Protein AF-A0A816I0S2-F1 (afdb_monomer_lite)

Sequence (106 aa):
MDERPWEALRMMYDLFCQADLVCHINNALSSYICQTGEKILKEEGSSLTEFKAHVDKICFTYFSEDPLLEKTAQKCFEGLGMSVVPTEEMLELGSSGPFPTSHWCF

Radius of gyration: 19.85 Å; chains: 1; bounding box: 64×25×57 Å

pLDDT: mean 81.34, std 17.53, range [45.81, 97.25]

Structure (mmCIF, N/CA/C/O backbone):
data_AF-A0A816I0S2-F1
#
_entry.id   AF-A0A816I0S2-F1
#
loop_
_atom_site.group_PDB
_atom_site.id
_atom_site.type_symbol
_atom_site.label_atom_id
_atom_site.label_alt_id
_atom_site.label_comp_id
_atom_site.label_asym_id
_atom_site.label_entity_id
_atom_site.label_seq_id
_atom_site.pdbx_PDB_ins_code
_atom_site.Cartn_x
_atom_site.Cartn_y
_atom_site.Cartn_z
_atom_site.occupancy
_atom_site.B_iso_or_equiv
_atom_site.auth_seq_id
_atom_site.auth_comp_id
_atom_site.auth_asym_id
_atom_site.auth_atom_id
_atom_site.pdbx_PDB_model_num
ATOM 1 N N . MET A 1 1 ? 12.160 16.858 9.264 1.00 49.91 1 MET A N 1
ATOM 2 C CA . MET A 1 1 ? 12.223 15.396 9.483 1.00 49.91 1 MET A CA 1
ATOM 3 C C . MET A 1 1 ? 13.497 14.898 8.832 1.00 49.91 1 MET A C 1
ATOM 5 O O . MET A 1 1 ? 13.924 15.516 7.871 1.00 49.91 1 MET A O 1
ATOM 9 N N . ASP A 1 2 ? 14.120 13.857 9.372 1.00 53.44 2 ASP A N 1
ATOM 10 C CA . ASP A 1 2 ? 15.314 13.255 8.774 1.00 53.44 2 ASP A CA 1
ATOM 11 C C . ASP A 1 2 ? 14.888 12.493 7.501 1.00 53.44 2 ASP A C 1
ATOM 13 O O . ASP A 1 2 ? 14.124 11.534 7.591 1.00 53.44 2 ASP A O 1
ATOM 17 N N . GLU A 1 3 ? 15.274 12.972 6.315 1.00 62.47 3 GLU A N 1
ATOM 18 C CA . GLU A 1 3 ? 14.810 12.444 5.012 1.00 62.47 3 GLU A CA 1
ATOM 19 C C . GLU A 1 3 ? 15.556 11.171 4.577 1.00 62.47 3 GLU A C 1
ATOM 21 O O . GLU A 1 3 ? 15.099 10.423 3.713 1.00 62.47 3 GLU A O 1
ATOM 26 N N . ARG A 1 4 ? 16.674 10.870 5.244 1.00 69.38 4 ARG A N 1
ATOM 27 C CA . ARG A 1 4 ? 17.589 9.767 4.919 1.00 69.38 4 ARG A CA 1
ATOM 28 C C . ARG A 1 4 ? 16.942 8.371 4.852 1.00 69.38 4 ARG A C 1
ATOM 30 O O . ARG A 1 4 ? 17.300 7.616 3.949 1.00 69.38 4 ARG A O 1
ATOM 37 N N . PRO A 1 5 ? 16.005 7.981 5.743 1.00 72.88 5 PRO A N 1
ATOM 38 C CA . PRO A 1 5 ? 15.357 6.668 5.656 1.00 72.88 5 PRO A CA 1
ATOM 39 C C . PRO A 1 5 ? 14.503 6.511 4.392 1.00 72.88 5 PRO A C 1
ATOM 41 O O . PRO A 1 5 ? 14.334 5.407 3.882 1.00 72.88 5 PRO A O 1
ATOM 44 N N . TRP A 1 6 ? 13.974 7.621 3.883 1.00 78.00 6 TRP A N 1
ATOM 45 C CA . TRP A 1 6 ? 13.018 7.646 2.787 1.00 78.00 6 TRP A CA 1
ATOM 46 C C . TRP A 1 6 ? 13.699 7.612 1.417 1.00 78.00 6 TRP A C 1
ATOM 48 O O . TRP A 1 6 ? 13.255 6.894 0.523 1.00 78.00 6 TRP A O 1
ATOM 58 N N . GLU A 1 7 ? 14.831 8.304 1.272 1.00 83.56 7 GLU A N 1
ATOM 59 C CA . GLU A 1 7 ? 15.695 8.169 0.091 1.00 83.56 7 GLU A CA 1
ATOM 60 C C . GLU A 1 7 ? 16.210 6.733 -0.061 1.00 83.56 7 GLU A C 1
ATOM 62 O O . GLU A 1 7 ? 16.213 6.181 -1.161 1.00 83.56 7 GLU A O 1
ATOM 67 N N . ALA A 1 8 ? 16.580 6.092 1.053 1.00 88.50 8 ALA A N 1
ATOM 68 C CA . ALA A 1 8 ? 16.999 4.695 1.056 1.00 88.50 8 ALA A CA 1
ATOM 69 C C . ALA A 1 8 ? 15.885 3.744 0.592 1.00 88.50 8 ALA A C 1
ATOM 71 O O . ALA A 1 8 ? 16.165 2.783 -0.124 1.00 88.50 8 ALA A O 1
ATOM 72 N N . LEU A 1 9 ? 14.628 4.022 0.956 1.00 88.44 9 LEU A N 1
ATOM 73 C CA . LEU A 1 9 ? 13.481 3.217 0.540 1.00 88.44 9 LEU A CA 1
ATOM 74 C C . LEU A 1 9 ? 13.249 3.297 -0.974 1.00 88.44 9 LEU A C 1
ATOM 76 O O . LEU A 1 9 ? 13.060 2.266 -1.617 1.00 88.44 9 LEU A O 1
ATOM 80 N N . ARG A 1 10 ? 13.343 4.501 -1.550 1.00 90.06 10 ARG A N 1
ATOM 81 C CA . ARG A 1 10 ? 13.245 4.696 -3.002 1.00 90.06 10 ARG A CA 1
ATOM 82 C C . ARG A 1 10 ? 14.385 3.998 -3.747 1.00 90.06 10 ARG A C 1
ATOM 84 O O . ARG A 1 10 ? 14.131 3.254 -4.685 1.00 90.06 10 ARG A O 1
ATOM 91 N N . MET A 1 11 ? 15.629 4.163 -3.289 1.00 91.19 11 MET A N 1
ATOM 92 C CA . MET A 1 11 ? 16.780 3.476 -3.894 1.00 91.19 11 MET A CA 1
ATOM 93 C C . MET A 1 11 ? 16.645 1.950 -3.826 1.00 91.19 11 MET A C 1
ATOM 95 O O . MET A 1 11 ? 17.000 1.254 -4.775 1.00 91.19 11 MET A O 1
ATOM 99 N N . MET A 1 12 ? 16.129 1.416 -2.714 1.00 93.44 12 MET A N 1
ATOM 100 C CA . MET A 1 12 ? 15.858 -0.016 -2.582 1.00 93.44 12 MET A CA 1
ATOM 101 C C . MET A 1 12 ? 14.825 -0.476 -3.612 1.00 93.44 12 MET A C 1
ATOM 103 O O . MET A 1 12 ? 15.043 -1.488 -4.272 1.00 93.44 12 MET A O 1
ATOM 107 N N . TYR A 1 13 ? 13.734 0.272 -3.774 1.00 93.31 13 TYR A N 1
ATOM 108 C CA . TYR A 1 13 ? 12.714 -0.033 -4.769 1.00 93.31 13 TYR A CA 1
ATOM 109 C C . TYR A 1 13 ? 13.277 -0.027 -6.196 1.00 93.31 13 TYR A C 1
ATOM 111 O O . TYR A 1 13 ? 13.113 -1.013 -6.914 1.00 93.31 13 TYR A O 1
ATOM 119 N N . ASP A 1 14 ? 14.042 1.003 -6.567 1.00 93.19 14 ASP A N 1
ATOM 120 C CA . ASP A 1 14 ? 14.665 1.103 -7.891 1.00 93.19 14 ASP A CA 1
ATOM 121 C C . ASP A 1 14 ? 15.608 -0.079 -8.181 1.00 93.19 14 ASP A C 1
ATOM 123 O O . ASP A 1 14 ? 15.619 -0.616 -9.292 1.00 93.19 14 ASP A O 1
ATOM 127 N N . LEU A 1 15 ? 16.392 -0.517 -7.187 1.00 95.12 15 LEU A N 1
ATOM 128 C CA . LEU A 1 15 ? 17.288 -1.672 -7.313 1.00 95.12 15 LEU A CA 1
ATOM 129 C C . LEU A 1 15 ? 16.520 -2.989 -7.460 1.00 95.12 15 LEU A C 1
ATOM 131 O O . LEU A 1 15 ? 16.898 -3.841 -8.262 1.00 95.12 15 LEU A O 1
ATOM 135 N N . PHE A 1 16 ? 15.442 -3.166 -6.697 1.00 95.25 16 PHE A N 1
ATOM 136 C CA . PHE A 1 16 ? 14.624 -4.375 -6.760 1.00 95.25 16 PHE A CA 1
ATOM 137 C C . PHE A 1 16 ? 13.833 -4.443 -8.065 1.00 95.25 16 PHE A C 1
ATOM 139 O O . PHE A 1 16 ? 13.677 -5.530 -8.611 1.00 95.25 16 PHE A O 1
ATOM 146 N N . CYS A 1 17 ? 13.395 -3.303 -8.599 1.00 92.81 17 CYS A N 1
ATOM 147 C CA . CYS A 1 17 ? 12.782 -3.219 -9.920 1.00 92.81 17 CYS A CA 1
ATOM 148 C C . CYS A 1 17 ? 13.768 -3.649 -11.015 1.00 92.81 17 CYS A C 1
ATOM 150 O O . CYS A 1 17 ? 13.464 -4.533 -11.813 1.00 92.81 17 CYS A O 1
ATOM 152 N N . GLN A 1 18 ? 14.998 -3.124 -10.987 1.00 94.50 18 GLN A N 1
ATOM 153 C CA . GLN A 1 18 ? 16.053 -3.513 -11.934 1.00 94.50 18 GLN A CA 1
ATOM 154 C C . GLN A 1 18 ? 16.424 -5.001 -11.861 1.00 94.50 18 GLN A C 1
ATOM 156 O O . GLN A 1 18 ? 16.836 -5.580 -12.864 1.00 94.50 18 GLN A O 1
ATOM 161 N N . ALA A 1 19 ? 16.293 -5.614 -10.685 1.00 94.88 19 ALA A N 1
ATOM 162 C CA . ALA A 1 19 ? 16.615 -7.018 -10.454 1.00 94.88 19 ALA A CA 1
ATOM 163 C C . ALA A 1 19 ? 15.423 -7.981 -10.635 1.00 94.88 19 ALA A C 1
ATOM 165 O O . ALA A 1 19 ? 15.603 -9.177 -10.418 1.00 94.88 19 ALA A O 1
ATOM 166 N N . ASP A 1 20 ? 14.232 -7.490 -11.001 1.00 92.88 20 ASP A N 1
ATOM 167 C CA . ASP A 1 20 ? 12.981 -8.272 -11.051 1.00 92.88 20 ASP A CA 1
ATOM 168 C C . ASP A 1 20 ? 12.620 -8.939 -9.700 1.00 92.88 20 ASP A C 1
ATOM 170 O O . ASP A 1 20 ? 12.159 -10.075 -9.605 1.00 92.88 20 ASP A O 1
ATOM 174 N N . LEU A 1 21 ? 12.862 -8.211 -8.606 1.00 95.00 21 LEU A N 1
ATOM 175 C CA . LEU A 1 21 ? 12.670 -8.652 -7.219 1.00 95.00 21 LEU A CA 1
ATOM 176 C C . LEU A 1 21 ? 11.543 -7.902 -6.495 1.00 95.00 21 LEU A C 1
ATOM 178 O O . LEU A 1 21 ? 11.392 -8.041 -5.279 1.00 95.00 21 LEU A O 1
ATOM 182 N N . VAL A 1 22 ? 10.716 -7.132 -7.212 1.00 93.88 22 VAL A N 1
ATOM 183 C CA . VAL A 1 22 ? 9.614 -6.325 -6.638 1.00 93.88 22 VAL A CA 1
ATOM 184 C C . VAL A 1 22 ? 8.653 -7.172 -5.792 1.00 93.88 22 VAL A C 1
ATOM 186 O O . VAL A 1 22 ? 8.101 -6.696 -4.800 1.00 93.88 22 VAL A O 1
ATOM 189 N N . CYS A 1 23 ? 8.522 -8.467 -6.094 1.00 93.50 23 CYS A N 1
ATOM 190 C CA . CYS A 1 23 ? 7.732 -9.410 -5.303 1.00 93.50 23 CYS A CA 1
ATOM 191 C C . CYS A 1 23 ? 8.149 -9.469 -3.818 1.00 93.50 23 CYS A C 1
ATOM 193 O O . CYS A 1 23 ? 7.296 -9.650 -2.948 1.00 93.50 23 CYS A O 1
ATOM 195 N N . HIS A 1 24 ? 9.429 -9.263 -3.497 1.00 95.00 24 HIS A N 1
ATOM 196 C CA . HIS A 1 24 ? 9.909 -9.233 -2.116 1.00 95.00 24 HIS A CA 1
ATOM 197 C C . HIS A 1 24 ? 9.440 -7.980 -1.376 1.00 95.00 24 HIS A C 1
ATOM 199 O O . HIS A 1 24 ? 9.015 -8.083 -0.224 1.00 95.00 24 HIS A O 1
ATOM 205 N N . ILE A 1 25 ? 9.451 -6.823 -2.046 1.00 94.31 25 ILE A N 1
ATOM 206 C CA . ILE A 1 25 ? 8.891 -5.576 -1.506 1.00 94.31 25 ILE A CA 1
ATOM 207 C C . ILE A 1 25 ? 7.388 -5.740 -1.299 1.00 94.31 25 ILE A C 1
ATOM 209 O O . ILE A 1 25 ? 6.879 -5.419 -0.229 1.00 94.31 25 ILE A O 1
ATOM 213 N N . ASN A 1 26 ? 6.692 -6.327 -2.273 1.00 95.00 26 ASN A N 1
ATOM 214 C CA . ASN A 1 26 ? 5.261 -6.593 -2.190 1.00 95.00 26 ASN A CA 1
ATOM 215 C C . ASN A 1 26 ? 4.893 -7.466 -0.981 1.00 95.00 26 ASN A C 1
ATOM 217 O O . ASN A 1 26 ? 3.977 -7.144 -0.224 1.00 95.00 26 ASN A O 1
ATOM 221 N N . ASN A 1 27 ? 5.640 -8.548 -0.759 1.00 95.88 27 ASN A N 1
ATOM 222 C CA . ASN A 1 27 ? 5.428 -9.436 0.382 1.00 95.88 27 ASN A CA 1
ATOM 223 C C . ASN A 1 27 ? 5.722 -8.733 1.715 1.00 95.88 27 ASN A C 1
ATOM 225 O O . ASN A 1 27 ? 4.965 -8.893 2.674 1.00 95.88 27 ASN A O 1
ATOM 229 N N . ALA A 1 28 ? 6.792 -7.935 1.775 1.00 95.19 28 ALA A N 1
ATOM 230 C CA . ALA A 1 28 ? 7.135 -7.159 2.962 1.00 95.19 28 ALA A CA 1
ATOM 231 C C . ALA A 1 28 ? 6.058 -6.111 3.285 1.00 95.19 28 ALA A C 1
ATOM 233 O O . ALA A 1 28 ? 5.634 -6.009 4.436 1.00 95.19 28 ALA A O 1
ATOM 234 N N . LEU A 1 29 ? 5.566 -5.393 2.271 1.00 95.38 29 LEU A N 1
ATOM 235 C CA . LEU A 1 29 ? 4.490 -4.413 2.397 1.00 95.38 29 LEU A CA 1
ATOM 236 C C . LEU A 1 29 ? 3.199 -5.070 2.897 1.00 95.38 29 LEU A C 1
ATOM 238 O O . LEU A 1 29 ? 2.611 -4.603 3.869 1.00 95.38 29 LEU A O 1
ATOM 242 N N . SER A 1 30 ? 2.797 -6.189 2.290 1.00 96.69 30 SER A N 1
ATOM 243 C CA . SER A 1 30 ? 1.614 -6.943 2.714 1.00 96.69 30 SER A CA 1
ATOM 244 C C . SER A 1 30 ? 1.716 -7.377 4.179 1.00 96.69 30 SER A C 1
ATOM 246 O O . SER A 1 30 ? 0.813 -7.117 4.975 1.00 96.69 30 SER A O 1
ATOM 248 N N . SER A 1 31 ? 2.853 -7.968 4.562 1.00 97.25 31 SER A N 1
ATOM 249 C CA . SER A 1 31 ? 3.102 -8.393 5.940 1.00 97.25 31 SER A CA 1
ATOM 250 C C . SER A 1 31 ? 3.067 -7.217 6.916 1.00 97.25 31 SER A C 1
ATOM 252 O O . SER A 1 31 ? 2.487 -7.335 7.994 1.00 97.25 31 SER A O 1
ATOM 254 N N . TYR A 1 32 ? 3.665 -6.083 6.544 1.00 95.81 32 TYR A N 1
ATOM 255 C CA . TYR A 1 32 ? 3.667 -4.871 7.357 1.00 95.81 32 TYR A CA 1
ATOM 256 C C . TYR A 1 32 ? 2.250 -4.339 7.593 1.00 95.81 32 TYR A C 1
ATOM 258 O O . TYR A 1 32 ? 1.895 -4.057 8.741 1.00 95.81 32 TYR A O 1
ATOM 266 N N . ILE A 1 33 ? 1.431 -4.243 6.538 1.00 96.50 33 ILE A N 1
ATOM 267 C CA . ILE A 1 33 ? 0.059 -3.728 6.631 1.00 96.50 33 ILE A CA 1
ATOM 268 C C . ILE A 1 33 ? -0.800 -4.644 7.494 1.00 96.50 33 ILE A C 1
ATOM 270 O O . ILE A 1 33 ? -1.440 -4.159 8.422 1.00 96.50 33 ILE A O 1
ATOM 274 N N . CYS A 1 34 ? -0.786 -5.955 7.242 1.00 95.81 34 CYS A N 1
ATOM 275 C CA . CYS A 1 34 ? -1.606 -6.894 8.003 1.00 95.81 34 CYS A CA 1
ATOM 276 C C . CYS A 1 34 ? -1.225 -6.895 9.490 1.00 95.81 34 CYS A C 1
ATOM 278 O O . CYS A 1 34 ? -2.089 -6.713 10.342 1.00 95.81 34 CYS A O 1
ATOM 280 N N . GLN A 1 35 ? 0.066 -7.022 9.817 1.00 95.81 35 GLN A N 1
ATOM 281 C CA . GLN A 1 35 ? 0.510 -7.086 11.215 1.00 95.81 35 GLN A CA 1
ATOM 282 C C . GLN A 1 35 ? 0.255 -5.777 11.969 1.00 95.81 35 GLN A C 1
ATOM 284 O O . GLN A 1 35 ? -0.232 -5.790 13.101 1.00 95.81 35 GLN A O 1
ATOM 289 N N . THR A 1 36 ? 0.572 -4.638 11.349 1.00 94.88 36 THR A N 1
ATOM 290 C CA . THR A 1 36 ? 0.367 -3.323 11.972 1.00 94.88 36 THR A CA 1
ATOM 291 C C . THR A 1 36 ? -1.120 -3.003 12.085 1.00 94.88 36 THR A C 1
ATOM 293 O O . THR A 1 36 ? -1.568 -2.540 13.129 1.00 94.88 36 THR A O 1
ATOM 296 N N . GLY A 1 37 ? -1.901 -3.313 11.050 1.00 93.81 37 GLY A N 1
ATOM 297 C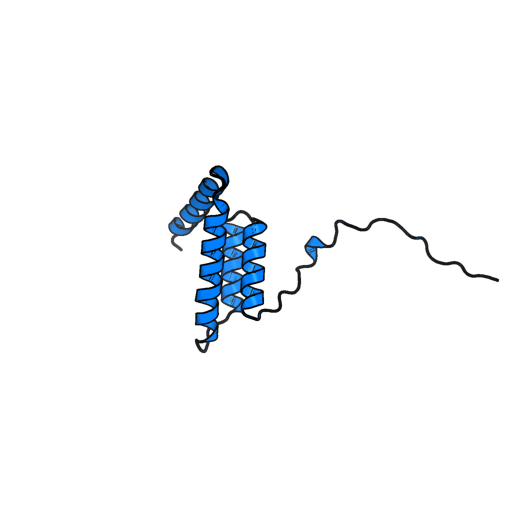 CA . GLY A 1 37 ? -3.347 -3.124 11.035 1.00 93.81 37 GLY A CA 1
ATOM 298 C C . GLY A 1 37 ? -4.063 -3.962 12.092 1.00 93.81 37 GLY A C 1
ATOM 299 O O . GLY A 1 37 ? -4.871 -3.430 12.845 1.00 93.81 37 GLY A O 1
ATOM 300 N N . GLU A 1 38 ? -3.715 -5.244 12.233 1.00 94.06 38 GLU A N 1
ATOM 301 C CA . GLU A 1 38 ? -4.248 -6.100 13.301 1.00 94.06 38 GLU A CA 1
ATOM 302 C C . GLU A 1 38 ? -3.911 -5.579 14.699 1.00 94.06 38 GLU A C 1
ATOM 304 O O . GLU A 1 38 ? -4.707 -5.735 15.627 1.00 94.06 38 GLU A O 1
ATOM 309 N N . LYS A 1 39 ? -2.723 -4.993 14.871 1.00 93.88 39 LYS A N 1
ATOM 310 C CA . LYS A 1 39 ? -2.329 -4.370 16.133 1.00 93.88 39 LYS A CA 1
ATOM 311 C C . LYS A 1 39 ? -3.174 -3.126 16.413 1.00 93.88 39 LYS A C 1
ATOM 313 O O . LYS A 1 39 ? -3.707 -3.009 17.510 1.00 93.88 39 LYS A O 1
ATOM 318 N N . ILE A 1 40 ? -3.358 -2.260 15.417 1.00 93.44 40 ILE A N 1
ATOM 319 C CA . ILE A 1 40 ? -4.198 -1.056 15.513 1.00 93.44 40 ILE A CA 1
ATOM 320 C C . ILE A 1 40 ? -5.638 -1.416 15.882 1.00 93.44 40 ILE A C 1
ATOM 322 O O . ILE A 1 40 ? -6.211 -0.788 16.761 1.00 93.44 40 ILE A O 1
ATOM 326 N N . LEU A 1 41 ? -6.204 -2.465 15.277 1.00 90.50 41 LEU A N 1
ATOM 327 C CA . LEU A 1 41 ? -7.560 -2.932 15.592 1.00 90.50 41 LEU A CA 1
ATOM 328 C C . LEU A 1 41 ? -7.732 -3.385 17.053 1.00 90.50 41 LEU A C 1
ATOM 330 O O . LEU A 1 41 ? -8.857 -3.440 17.544 1.00 90.50 41 LEU A O 1
ATOM 334 N N . LYS A 1 42 ? -6.638 -3.730 17.743 1.00 90.69 42 LYS A N 1
ATOM 335 C CA . LYS A 1 42 ? -6.636 -4.155 19.152 1.00 90.69 42 LYS A CA 1
ATOM 336 C C . LYS A 1 42 ? -6.329 -3.009 20.122 1.00 90.69 42 LYS A C 1
ATOM 338 O O . LYS A 1 42 ? -6.534 -3.183 21.320 1.00 90.69 42 LYS A O 1
ATOM 343 N N . GLU A 1 43 ? -5.817 -1.879 19.639 1.00 91.75 43 GLU A N 1
ATOM 344 C CA . GLU A 1 43 ? -5.410 -0.738 20.463 1.00 91.75 43 GLU A CA 1
ATOM 345 C C . GLU A 1 43 ? -6.486 0.357 20.448 1.00 91.75 43 GLU A C 1
ATOM 347 O O . GLU A 1 43 ? -6.811 0.928 19.407 1.00 91.75 43 GLU A O 1
ATOM 352 N N . GLU A 1 44 ? -7.032 0.687 21.621 1.00 76.44 44 GLU A N 1
ATOM 353 C CA . GLU A 1 44 ? -7.986 1.790 21.757 1.00 76.44 44 GLU A CA 1
ATOM 354 C C . GLU A 1 44 ? -7.327 3.132 21.394 1.00 76.44 44 GLU A C 1
ATOM 356 O O . GLU A 1 44 ? -6.234 3.455 21.860 1.00 76.44 44 GLU A O 1
ATOM 361 N N . GLY A 1 45 ? -8.001 3.930 20.562 1.00 74.94 45 GLY A N 1
ATOM 362 C CA . GLY A 1 45 ? -7.538 5.262 20.154 1.00 74.94 45 GLY A CA 1
ATOM 363 C C . GLY A 1 45 ? -6.623 5.303 18.926 1.00 74.94 45 GLY A C 1
ATOM 364 O O . GLY A 1 45 ? -6.261 6.397 18.501 1.00 74.94 45 GLY A O 1
ATOM 365 N N . SER A 1 46 ? -6.285 4.157 18.326 1.00 80.75 46 SER A N 1
ATOM 366 C CA . SER A 1 46 ? -5.545 4.106 17.059 1.00 80.75 46 SER A CA 1
ATOM 367 C C . SER A 1 46 ? -6.491 4.047 15.854 1.00 80.75 46 SER A C 1
ATOM 369 O O . SER A 1 46 ? -7.528 3.386 15.892 1.00 80.75 46 SER A O 1
ATOM 371 N N . SER A 1 47 ? -6.141 4.737 14.763 1.00 89.06 47 SER A N 1
ATOM 372 C CA . SER A 1 47 ? -6.997 4.863 13.577 1.00 89.06 47 SER A CA 1
ATOM 373 C C . SER A 1 47 ? -6.444 4.088 12.384 1.00 89.06 47 SER A C 1
ATOM 375 O O . SER A 1 47 ? -5.380 4.403 11.846 1.00 89.06 47 SER A O 1
ATOM 377 N N . LEU A 1 48 ? -7.211 3.102 11.913 1.00 91.56 48 LEU A N 1
ATOM 378 C CA . LEU A 1 48 ? -6.876 2.355 10.699 1.00 91.56 48 LEU A CA 1
ATOM 379 C C . LEU A 1 48 ? -6.860 3.263 9.455 1.00 91.56 48 LEU A C 1
ATOM 381 O O . LEU A 1 48 ? -6.062 3.053 8.546 1.00 91.56 48 LEU A O 1
ATOM 385 N N . THR A 1 49 ? -7.678 4.320 9.448 1.00 91.44 49 THR A N 1
ATOM 386 C CA . THR A 1 49 ? -7.720 5.321 8.373 1.00 91.44 49 THR A CA 1
ATOM 387 C C . THR A 1 49 ? -6.439 6.151 8.308 1.00 91.44 49 THR A C 1
ATOM 389 O O . THR A 1 49 ? -5.921 6.389 7.219 1.00 91.44 49 THR A O 1
ATOM 392 N N . GLU A 1 50 ? -5.896 6.570 9.455 1.00 91.69 50 GLU A N 1
ATOM 393 C CA . GLU A 1 50 ? -4.619 7.301 9.502 1.00 91.69 50 GLU A CA 1
ATOM 394 C C . GLU A 1 50 ? -3.464 6.413 9.042 1.00 91.69 50 GLU A C 1
ATOM 396 O O . GLU A 1 50 ? -2.599 6.848 8.279 1.00 91.69 50 GLU A O 1
ATOM 401 N N . PHE A 1 51 ? -3.487 5.141 9.447 1.00 94.44 51 PHE A N 1
ATOM 402 C CA . PHE A 1 51 ? -2.515 4.165 8.981 1.00 94.44 51 PHE A CA 1
ATOM 403 C C . PHE A 1 51 ? -2.606 3.935 7.468 1.00 94.44 51 PHE A C 1
ATOM 405 O O . PHE A 1 51 ? -1.573 3.938 6.797 1.00 94.44 51 PHE A O 1
ATOM 412 N N . LYS A 1 52 ? -3.818 3.826 6.908 1.00 93.88 52 LYS A N 1
ATOM 413 C CA . LYS A 1 52 ? -4.013 3.748 5.456 1.00 93.88 52 LYS A CA 1
ATOM 414 C C . LYS A 1 52 ? -3.430 4.963 4.744 1.00 93.88 52 LYS A C 1
ATOM 416 O O . LYS A 1 52 ? -2.620 4.788 3.843 1.00 93.88 52 LYS A O 1
ATOM 421 N N . ALA A 1 53 ? -3.765 6.176 5.182 1.00 91.94 53 ALA A N 1
ATOM 422 C CA . ALA A 1 53 ? -3.243 7.399 4.572 1.00 91.94 53 ALA A CA 1
ATOM 423 C C . ALA A 1 53 ? -1.703 7.456 4.601 1.00 91.94 53 ALA A C 1
ATOM 425 O O . ALA A 1 53 ? -1.068 7.924 3.656 1.00 91.94 53 ALA A O 1
ATOM 426 N N . HIS A 1 54 ? -1.086 6.944 5.670 1.00 92.31 54 HIS A N 1
ATOM 427 C CA . 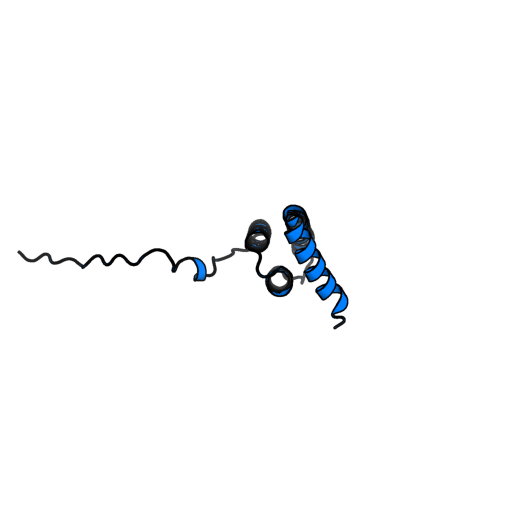HIS A 1 54 ? 0.366 6.831 5.761 1.00 92.31 54 HIS A CA 1
ATOM 428 C C . HIS A 1 54 ? 0.943 5.826 4.751 1.00 92.31 54 HIS A C 1
ATOM 430 O O . HIS A 1 54 ? 1.944 6.119 4.098 1.00 92.31 54 HIS A O 1
ATOM 436 N N . VAL A 1 55 ? 0.313 4.661 4.590 1.00 93.00 55 VAL A N 1
ATOM 437 C CA . VAL A 1 55 ? 0.736 3.646 3.612 1.00 93.00 55 VAL A CA 1
ATOM 438 C C . VAL A 1 55 ? 0.534 4.127 2.174 1.00 93.00 55 VAL A C 1
ATOM 440 O O . VAL A 1 55 ? 1.443 3.965 1.361 1.00 93.00 55 VAL A O 1
ATOM 443 N N . ASP A 1 56 ? -0.594 4.771 1.871 1.00 91.12 56 ASP A N 1
ATOM 444 C CA . ASP A 1 56 ? -0.861 5.369 0.557 1.00 91.12 56 ASP A CA 1
ATOM 445 C C . ASP A 1 56 ? 0.242 6.381 0.204 1.00 91.12 56 ASP A C 1
ATOM 447 O O . ASP A 1 56 ? 0.820 6.341 -0.881 1.00 91.12 56 ASP A O 1
ATOM 451 N N . LYS A 1 57 ? 0.623 7.234 1.167 1.00 90.31 57 LYS A N 1
ATOM 452 C CA . LYS A 1 57 ? 1.721 8.191 0.992 1.00 90.31 57 LYS A CA 1
ATOM 453 C C . LYS A 1 57 ? 3.054 7.502 0.699 1.00 90.31 57 LYS A C 1
ATOM 455 O O . LYS A 1 57 ? 3.819 8.014 -0.119 1.00 90.31 57 LYS A O 1
ATOM 460 N N . ILE A 1 58 ? 3.350 6.376 1.352 1.00 89.56 58 ILE A N 1
ATOM 461 C CA . ILE A 1 58 ? 4.569 5.602 1.079 1.00 89.56 58 ILE A CA 1
ATOM 462 C C . ILE A 1 58 ? 4.559 5.076 -0.358 1.00 89.56 58 ILE A C 1
ATOM 464 O O . ILE A 1 58 ? 5.551 5.253 -1.065 1.00 89.56 58 ILE A O 1
ATOM 468 N N . CYS A 1 59 ? 3.447 4.475 -0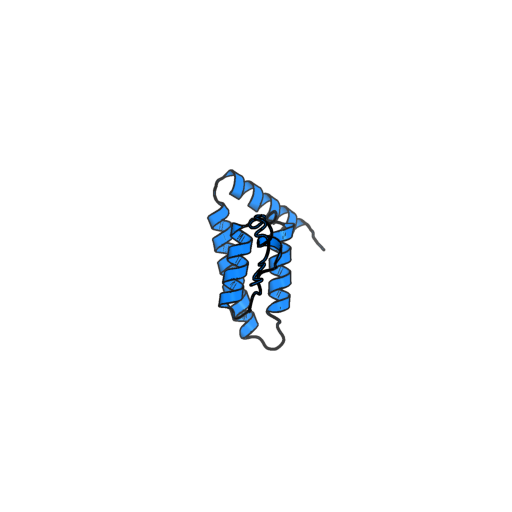.790 1.00 89.19 59 CYS A N 1
ATOM 469 C CA . CYS A 1 59 ? 3.313 3.912 -2.134 1.00 89.19 59 CYS A CA 1
ATOM 470 C C . CYS A 1 59 ? 3.484 4.993 -3.208 1.00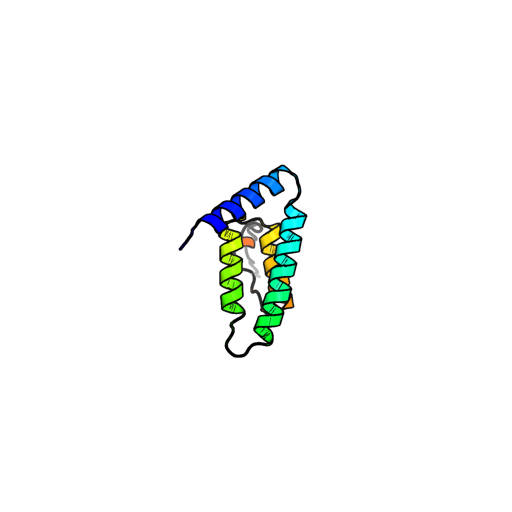 89.19 59 CYS A C 1
ATOM 472 O O . CYS A 1 59 ? 4.328 4.851 -4.093 1.00 89.19 59 CYS A O 1
ATOM 474 N N . PHE A 1 60 ? 2.783 6.117 -3.046 1.00 87.06 60 PHE A N 1
ATOM 475 C CA . PHE A 1 60 ? 2.865 7.258 -3.953 1.00 87.06 60 PHE A CA 1
ATOM 476 C C . PHE A 1 60 ? 4.278 7.859 -4.009 1.00 87.06 60 PHE A C 1
ATOM 478 O O . PHE A 1 60 ? 4.844 8.077 -5.076 1.00 87.06 60 PHE A O 1
ATOM 485 N N . THR A 1 61 ? 4.890 8.111 -2.849 1.00 86.00 61 THR A N 1
ATOM 486 C CA . THR A 1 61 ? 6.133 8.899 -2.793 1.00 86.00 61 THR A CA 1
ATOM 487 C C . THR A 1 61 ? 7.377 8.070 -3.119 1.00 86.00 61 THR A C 1
ATOM 489 O O . THR A 1 61 ? 8.322 8.590 -3.715 1.00 86.00 61 THR A O 1
ATOM 492 N N . TYR A 1 62 ? 7.421 6.800 -2.703 1.00 87.69 62 TYR A N 1
ATOM 493 C CA . TYR A 1 62 ? 8.669 6.021 -2.682 1.00 87.69 62 TYR A CA 1
ATOM 494 C C . TYR A 1 62 ? 8.667 4.801 -3.586 1.00 87.69 62 TYR A C 1
ATOM 496 O O . TYR A 1 62 ? 9.746 4.329 -3.935 1.00 87.69 62 TYR A O 1
ATOM 504 N N . PHE A 1 63 ? 7.494 4.317 -3.982 1.00 88.75 63 PHE A N 1
ATOM 505 C CA . PHE A 1 63 ? 7.376 3.183 -4.891 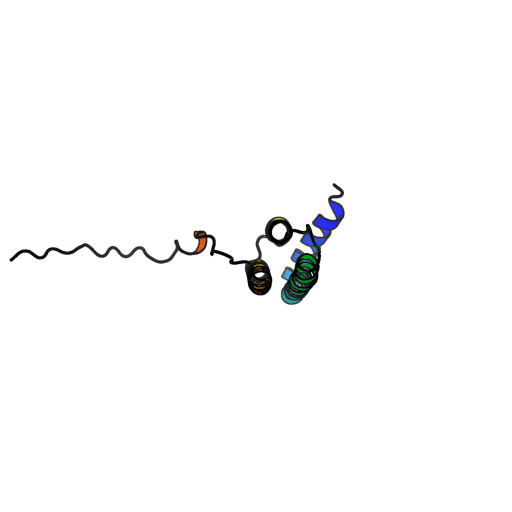1.00 88.75 63 PHE A CA 1
ATOM 506 C C . PHE A 1 63 ? 6.877 3.581 -6.278 1.00 88.75 63 PHE A C 1
ATOM 508 O O . PHE A 1 63 ? 6.460 2.726 -7.047 1.00 88.75 63 PHE A O 1
ATOM 515 N N . SER A 1 64 ? 6.934 4.877 -6.603 1.00 84.12 64 SER A N 1
ATOM 516 C CA . SER A 1 64 ? 6.568 5.402 -7.923 1.00 84.12 64 SER A CA 1
ATOM 517 C C . SER A 1 64 ? 5.181 4.955 -8.390 1.00 84.12 64 SER A C 1
ATOM 519 O O . SER A 1 64 ? 5.018 4.652 -9.569 1.00 84.12 64 SER A O 1
ATOM 521 N N . GLU A 1 65 ? 4.214 4.894 -7.466 1.00 83.62 65 GLU A N 1
ATOM 522 C CA . GLU A 1 65 ? 2.831 4.495 -7.775 1.00 83.62 65 GLU A CA 1
ATOM 523 C C . GLU A 1 65 ? 2.771 3.108 -8.439 1.00 83.62 65 GLU A C 1
ATOM 525 O O . GLU A 1 65 ? 2.022 2.871 -9.385 1.00 83.62 65 GLU A O 1
ATOM 530 N N . ASP A 1 66 ? 3.620 2.181 -7.976 1.00 89.25 66 ASP A N 1
ATOM 531 C CA . ASP A 1 66 ? 3.653 0.818 -8.497 1.00 89.25 66 ASP A CA 1
ATOM 532 C C . ASP A 1 66 ? 2.261 0.158 -8.374 1.00 89.25 66 ASP A C 1
ATOM 534 O O . ASP A 1 66 ? 1.784 -0.079 -7.252 1.00 89.25 66 ASP A O 1
ATOM 538 N N . PRO A 1 67 ? 1.618 -0.215 -9.500 1.00 89.69 67 PRO A N 1
ATOM 539 C CA . PRO A 1 67 ? 0.254 -0.739 -9.478 1.00 89.69 67 PRO A CA 1
ATOM 540 C C . PRO A 1 67 ? 0.115 -2.070 -8.728 1.00 89.69 67 PRO A C 1
ATOM 542 O O . PRO A 1 67 ? -0.964 -2.400 -8.227 1.00 89.69 67 PRO A O 1
ATOM 545 N N . LEU A 1 68 ? 1.180 -2.878 -8.668 1.00 92.06 68 LEU A N 1
ATOM 546 C CA . LEU A 1 68 ? 1.192 -4.127 -7.910 1.00 92.06 68 LEU A CA 1
ATOM 547 C C . LEU A 1 68 ? 1.179 -3.827 -6.408 1.00 92.06 68 LEU A C 1
ATOM 549 O O . LEU A 1 68 ? 0.393 -4.439 -5.679 1.00 92.06 68 LEU A O 1
ATOM 553 N N . LEU A 1 69 ? 2.013 -2.892 -5.954 1.00 93.44 69 LEU A N 1
ATOM 554 C CA . LEU A 1 69 ? 2.103 -2.524 -4.541 1.00 93.44 69 LEU A CA 1
ATOM 555 C C . LEU A 1 69 ? 0.834 -1.818 -4.053 1.00 93.44 69 LEU A C 1
ATOM 557 O O . LEU A 1 69 ? 0.334 -2.159 -2.979 1.00 93.44 69 LEU A O 1
ATOM 561 N N . GLU A 1 70 ? 0.254 -0.923 -4.856 1.00 92.88 70 GLU A N 1
ATOM 562 C CA . GLU A 1 70 ? -1.023 -0.269 -4.542 1.00 92.88 70 GLU A CA 1
ATOM 563 C C . GLU A 1 70 ? -2.161 -1.278 -4.397 1.00 92.88 70 GLU A C 1
ATOM 565 O O . GLU A 1 70 ? -2.880 -1.292 -3.394 1.00 92.88 70 GLU A O 1
ATOM 570 N N . LYS A 1 71 ? -2.286 -2.196 -5.360 1.00 92.88 71 LYS A N 1
ATOM 571 C CA . LYS A 1 71 ? -3.298 -3.253 -5.317 1.00 92.88 71 LYS A CA 1
ATOM 572 C C . LYS A 1 71 ? -3.118 -4.170 -4.110 1.00 92.88 71 LYS A C 1
ATOM 574 O O . LYS A 1 71 ? -4.104 -4.639 -3.538 1.00 92.88 71 LYS A O 1
ATOM 579 N N . THR A 1 72 ? -1.878 -4.458 -3.726 1.00 94.69 72 THR A N 1
ATOM 580 C CA . THR A 1 72 ? -1.589 -5.232 -2.514 1.00 94.69 72 THR A CA 1
ATOM 581 C C . THR A 1 72 ? -1.995 -4.467 -1.263 1.00 94.69 72 THR A C 1
ATOM 583 O O . THR A 1 72 ? -2.671 -5.045 -0.412 1.00 94.69 72 THR A O 1
ATOM 586 N N . ALA A 1 73 ? -1.662 -3.178 -1.165 1.00 94.19 73 ALA A N 1
ATOM 587 C CA . ALA A 1 73 ? -2.074 -2.353 -0.039 1.00 94.19 73 ALA A CA 1
ATOM 588 C C . ALA A 1 73 ? -3.601 -2.302 0.083 1.00 94.19 73 ALA A C 1
ATOM 590 O O . ALA A 1 73 ? -4.136 -2.590 1.154 1.00 94.19 73 ALA A O 1
ATOM 591 N N . GLN A 1 74 ? -4.303 -2.044 -1.025 1.00 93.12 74 GLN A N 1
ATOM 592 C CA . GLN A 1 74 ? -5.763 -2.050 -1.081 1.00 93.12 74 GLN A CA 1
ATOM 593 C C . GLN A 1 74 ? -6.343 -3.361 -0.538 1.00 93.12 74 GLN A C 1
ATOM 595 O O . GLN A 1 74 ? -7.146 -3.333 0.393 1.00 93.12 74 GLN A O 1
ATOM 600 N N . LYS A 1 75 ? -5.896 -4.510 -1.057 1.00 94.31 75 LYS A N 1
ATOM 601 C CA . LYS A 1 75 ? -6.375 -5.827 -0.607 1.00 94.31 75 LYS A CA 1
ATOM 602 C C . LYS A 1 75 ? -6.113 -6.082 0.874 1.00 94.31 75 LYS A C 1
ATOM 604 O O . LYS A 1 75 ? -6.945 -6.684 1.549 1.00 94.31 75 LYS A O 1
ATOM 609 N N . CYS A 1 76 ? -4.962 -5.653 1.386 1.00 95.56 76 CYS A N 1
ATOM 610 C CA . CYS A 1 76 ? -4.650 -5.788 2.804 1.00 95.56 76 CYS A CA 1
ATOM 611 C C . CYS A 1 76 ? -5.613 -4.961 3.667 1.00 95.56 76 CYS A C 1
ATOM 613 O O . CYS A 1 76 ? -6.134 -5.479 4.651 1.00 95.56 76 CYS A O 1
ATOM 615 N N . PHE A 1 77 ? -5.907 -3.715 3.286 1.00 94.69 77 PHE A N 1
ATOM 616 C CA . PHE A 1 77 ? -6.864 -2.878 4.016 1.00 94.69 77 PHE A CA 1
ATOM 617 C C . PHE A 1 77 ? -8.311 -3.372 3.899 1.00 94.69 77 PHE A C 1
ATOM 619 O O . PHE A 1 77 ? -9.037 -3.337 4.893 1.00 94.69 77 PHE A O 1
ATOM 626 N N . GLU A 1 78 ? -8.714 -3.902 2.742 1.00 93.31 78 GLU A N 1
ATOM 627 C CA . GLU A 1 78 ? -9.994 -4.608 2.582 1.00 93.31 78 GLU A CA 1
ATOM 628 C C . GLU A 1 78 ? -10.091 -5.806 3.539 1.00 93.31 78 GLU A C 1
ATOM 630 O O . GLU A 1 78 ? -11.093 -5.968 4.235 1.00 93.31 78 GLU A O 1
ATOM 635 N N . GLY A 1 79 ? -9.021 -6.603 3.649 1.00 92.88 79 GLY A N 1
ATOM 636 C CA . GLY A 1 79 ? -8.934 -7.724 4.591 1.00 92.88 79 GLY A CA 1
ATOM 637 C C . GLY A 1 79 ? -8.997 -7.309 6.066 1.00 92.88 79 GLY A C 1
ATOM 638 O O . GLY A 1 79 ? -9.459 -8.081 6.902 1.00 92.88 79 GLY A O 1
ATOM 639 N N . LEU A 1 80 ? -8.595 -6.076 6.381 1.00 92.94 80 LEU A N 1
ATOM 640 C CA . LEU A 1 80 ? -8.712 -5.469 7.712 1.00 92.94 80 LEU A CA 1
ATOM 641 C C . LEU A 1 80 ? -10.091 -4.826 7.960 1.00 92.94 80 LEU A C 1
ATOM 643 O O . LEU A 1 80 ? -10.308 -4.230 9.014 1.00 92.94 80 LEU A O 1
ATOM 647 N N . GLY A 1 81 ? -11.028 -4.952 7.014 1.00 89.56 81 GLY A N 1
ATOM 648 C CA . GLY A 1 81 ? -12.404 -4.474 7.141 1.00 89.56 81 GLY A CA 1
ATOM 649 C C . GLY A 1 81 ? -12.637 -3.044 6.651 1.00 89.56 81 GLY A C 1
ATOM 650 O O . GLY A 1 81 ? -13.722 -2.505 6.877 1.00 89.56 81 GLY A O 1
ATOM 651 N N . MET A 1 82 ? -11.670 -2.412 5.973 1.00 87.00 82 MET A N 1
ATOM 652 C CA . MET A 1 82 ? -11.923 -1.132 5.307 1.00 87.00 82 MET A CA 1
ATOM 653 C C . MET A 1 82 ? -12.700 -1.355 4.009 1.00 87.00 82 MET A C 1
ATOM 655 O O . MET A 1 82 ? -12.237 -2.045 3.105 1.00 87.00 82 MET A O 1
ATOM 659 N N . SER A 1 83 ? -13.863 -0.718 3.879 1.00 77.62 83 SER A N 1
ATOM 660 C CA . SER A 1 83 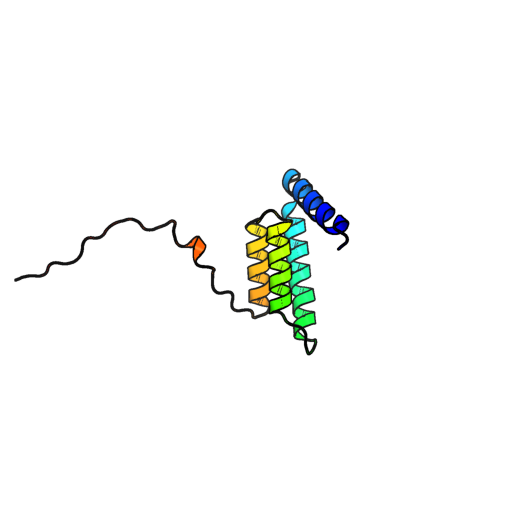? -14.562 -0.638 2.595 1.00 77.62 83 SER A CA 1
ATOM 661 C C . SER A 1 83 ? -13.819 0.343 1.691 1.00 77.62 83 SER A C 1
ATOM 663 O O . SER A 1 83 ? -13.993 1.556 1.817 1.00 77.62 83 SER A O 1
ATOM 665 N N . VAL A 1 84 ? -12.981 -0.165 0.790 1.00 61.69 84 VAL A N 1
ATOM 666 C CA . VAL A 1 84 ? -12.334 0.659 -0.233 1.00 61.69 84 VAL A CA 1
ATOM 667 C C . VAL A 1 84 ? -13.326 0.836 -1.377 1.00 61.69 84 VAL A C 1
ATOM 669 O O . VAL A 1 84 ? -13.592 -0.090 -2.139 1.00 61.69 84 VAL A O 1
ATOM 672 N N . VAL A 1 85 ? -13.933 2.018 -1.469 1.00 55.50 85 VAL A N 1
ATOM 673 C CA . VAL A 1 85 ? -14.673 2.399 -2.677 1.00 55.50 85 VAL A CA 1
ATOM 674 C C . VAL A 1 85 ? -13.618 2.634 -3.763 1.00 55.50 85 VAL A C 1
ATOM 676 O O . VAL A 1 85 ? -12.675 3.380 -3.493 1.00 55.50 85 VAL A O 1
ATOM 679 N N . PRO A 1 86 ? -13.707 1.996 -4.943 1.00 52.47 86 PRO A N 1
ATOM 680 C CA . PRO A 1 86 ? -12.751 2.239 -6.015 1.00 52.47 86 PRO A CA 1
ATOM 681 C C . PRO A 1 86 ? -12.762 3.729 -6.352 1.00 52.47 86 PRO A C 1
ATOM 683 O O . PRO A 1 86 ? -13.823 4.281 -6.642 1.00 52.47 86 PRO A O 1
ATOM 686 N N . THR A 1 87 ? -11.607 4.386 -6.293 1.00 50.12 87 THR A N 1
ATOM 687 C CA . THR A 1 87 ? -11.457 5.747 -6.808 1.00 50.12 87 THR A CA 1
ATOM 688 C C . THR A 1 87 ? -11.778 5.686 -8.302 1.00 50.12 87 THR A C 1
ATOM 690 O O . THR A 1 87 ? -11.135 4.949 -9.047 1.00 50.12 87 THR A O 1
ATOM 693 N N . GLU A 1 88 ? -12.825 6.389 -8.730 1.00 48.22 88 GLU A N 1
ATOM 694 C CA . GLU A 1 88 ? -13.469 6.283 -10.051 1.00 48.22 88 GLU A CA 1
ATOM 695 C C . GLU A 1 88 ? -12.561 6.622 -11.257 1.00 48.22 88 GLU A C 1
ATOM 697 O O . GLU A 1 88 ? -13.001 6.551 -12.401 1.00 48.22 88 GLU A O 1
ATOM 702 N N . GLU A 1 89 ? -11.276 6.917 -11.053 1.00 50.16 89 GLU A N 1
ATOM 703 C CA . GLU A 1 89 ? -10.342 7.325 -12.110 1.00 50.16 89 GLU A CA 1
ATOM 704 C C . GLU A 1 89 ? -9.865 6.175 -13.022 1.00 50.16 89 GLU A C 1
ATOM 706 O O . GLU A 1 89 ? -9.273 6.429 -14.067 1.00 50.16 89 GLU A O 1
ATOM 711 N N . MET A 1 90 ? -10.173 4.909 -12.705 1.00 47.75 90 MET A N 1
ATOM 712 C CA . MET A 1 90 ? -9.862 3.762 -13.584 1.00 47.75 90 MET A CA 1
ATOM 713 C C . MET A 1 90 ? -11.018 3.317 -14.502 1.00 47.75 90 MET A C 1
ATOM 715 O O . MET A 1 90 ? -10.826 2.402 -15.305 1.00 47.75 90 MET A O 1
ATOM 719 N N . LEU A 1 91 ? -12.213 3.919 -14.415 1.00 48.62 91 LEU A N 1
ATOM 720 C CA . LEU A 1 91 ? -13.378 3.498 -15.217 1.00 48.62 91 LEU A CA 1
ATOM 721 C C . LEU A 1 91 ? -13.560 4.272 -16.539 1.00 48.62 91 LEU A C 1
ATOM 723 O O . LEU A 1 91 ? -14.304 3.824 -17.409 1.00 48.62 91 LEU A O 1
ATOM 727 N N . GLU A 1 92 ? -12.830 5.365 -16.762 1.00 47.75 92 GLU A N 1
ATOM 728 C CA . GLU A 1 92 ? -12.994 6.250 -17.932 1.00 47.75 92 GLU A CA 1
ATOM 729 C C . GLU A 1 92 ? -12.007 5.950 -19.087 1.00 47.75 92 GLU A C 1
ATOM 731 O O . GLU A 1 92 ? -11.464 6.856 -19.713 1.00 47.75 92 GLU A O 1
ATOM 736 N N . LEU A 1 93 ? -11.752 4.678 -19.425 1.00 49.72 93 LEU A N 1
ATOM 737 C CA . LEU A 1 93 ? -11.041 4.324 -20.678 1.00 49.72 93 LEU A CA 1
ATOM 738 C C . LEU A 1 93 ? -11.732 3.244 -21.518 1.00 49.72 93 LEU A C 1
ATOM 740 O O . LEU A 1 93 ? -11.133 2.654 -22.417 1.00 49.72 93 LEU A O 1
ATOM 744 N N . GLY A 1 94 ? -13.022 3.009 -21.288 1.00 52.53 94 GLY A N 1
ATOM 745 C CA . GLY A 1 94 ? -13.741 1.979 -22.024 1.00 52.53 94 GLY A CA 1
ATOM 746 C C . GLY A 1 94 ? -15.232 2.218 -22.132 1.00 52.53 94 GLY A C 1
ATOM 747 O O . GLY A 1 94 ? -15.986 1.401 -21.625 1.00 52.53 94 GLY A O 1
ATOM 748 N N . SER A 1 95 ? -15.662 3.291 -22.803 1.00 53.31 95 SER A N 1
ATOM 749 C CA . SER A 1 95 ? -16.924 3.333 -23.570 1.00 53.31 95 SER A CA 1
ATOM 750 C C . SER A 1 95 ? -17.107 4.685 -24.262 1.00 53.31 95 SER A C 1
ATOM 752 O O . SER A 1 95 ? -17.643 5.631 -23.701 1.00 53.31 95 SER A O 1
ATOM 754 N N . SER A 1 96 ? -16.715 4.771 -25.530 1.00 45.81 96 SER A N 1
ATOM 755 C CA . SER A 1 96 ? -17.267 5.766 -26.456 1.00 45.81 96 SER A CA 1
ATOM 756 C C . SER A 1 96 ? -17.719 5.051 -27.720 1.00 45.81 96 SER A C 1
ATOM 758 O O . SER A 1 96 ? -17.069 5.084 -28.759 1.00 45.81 96 SER A O 1
ATOM 760 N N . GLY A 1 97 ? -18.843 4.349 -27.598 1.00 49.78 97 GLY A N 1
ATOM 761 C CA . GLY A 1 97 ? -19.699 4.007 -28.725 1.00 49.78 97 GLY A CA 1
ATOM 762 C C . GLY A 1 97 ? -21.012 4.766 -28.547 1.00 49.78 97 GLY A C 1
ATOM 763 O O . GLY A 1 97 ? -21.700 4.513 -27.558 1.00 49.78 97 GLY A O 1
ATOM 764 N N . PRO A 1 98 ? -21.384 5.706 -29.431 1.00 55.03 98 PRO A N 1
ATOM 765 C CA . PRO A 1 98 ? -22.684 6.342 -29.331 1.00 55.03 98 PRO A CA 1
ATOM 766 C C . PRO A 1 98 ? -23.754 5.377 -29.853 1.00 55.03 98 PRO A C 1
ATOM 768 O O . PRO A 1 98 ? -23.810 5.083 -31.045 1.00 55.03 98 PRO A O 1
ATOM 771 N N . PHE A 1 99 ? -24.626 4.905 -28.965 1.00 50.47 99 PHE A N 1
ATOM 772 C CA . PHE A 1 99 ? -25.958 4.453 -29.360 1.00 50.47 99 PHE A CA 1
ATOM 773 C C . PHE A 1 99 ? -26.853 5.692 -29.489 1.00 50.47 99 PHE A C 1
ATOM 775 O O . PHE A 1 99 ? -27.054 6.379 -28.485 1.00 50.47 99 PHE A O 1
ATOM 782 N N . PRO A 1 100 ? -27.417 6.006 -30.670 1.00 54.75 100 PRO A N 1
ATOM 783 C CA . PRO A 1 100 ? -28.492 6.970 -30.745 1.00 54.75 100 PRO A CA 1
ATOM 784 C C . PRO A 1 100 ? -29.809 6.321 -30.322 1.00 54.75 100 PRO A C 1
ATOM 786 O O . PRO A 1 100 ? -30.172 5.212 -30.714 1.00 54.75 100 PRO A O 1
ATOM 789 N N . THR A 1 101 ? -30.492 7.082 -29.487 1.00 53.06 101 THR A N 1
ATOM 790 C CA . THR A 1 101 ? -31.785 6.883 -28.858 1.00 53.06 101 THR A CA 1
ATOM 791 C C . THR A 1 101 ? -32.937 6.624 -29.834 1.00 53.06 101 THR A C 1
ATOM 793 O O . THR A 1 101 ? -33.071 7.243 -30.885 1.00 53.06 101 THR A O 1
ATOM 796 N N . SER A 1 102 ? -33.792 5.707 -29.389 1.00 49.88 102 SER A N 1
ATOM 797 C CA . SER A 1 102 ? -35.232 5.557 -29.608 1.00 49.88 102 SER A CA 1
ATOM 798 C C . SER A 1 102 ? -35.949 6.647 -30.420 1.00 49.88 102 SER A C 1
ATOM 800 O O . SER A 1 102 ? -36.037 7.796 -29.993 1.00 49.88 102 SER A O 1
ATOM 802 N N . HIS A 1 103 ? -36.656 6.227 -31.473 1.00 51.78 103 HIS A N 1
ATOM 803 C CA . HIS A 1 103 ? -37.894 6.884 -31.894 1.00 51.78 103 HIS A CA 1
ATOM 804 C C . HIS A 1 103 ? -38.940 5.808 -32.215 1.00 51.78 103 HIS A C 1
ATOM 806 O O . HIS A 1 103 ? -38.896 5.164 -33.259 1.00 51.78 103 HIS A O 1
ATOM 812 N N . TRP A 1 104 ? -39.861 5.590 -31.276 1.00 51.56 104 TRP A N 1
ATOM 813 C CA . TRP A 1 104 ? -41.153 4.969 -31.548 1.00 51.56 104 TRP A CA 1
ATOM 814 C C . TRP A 1 104 ? -42.118 6.097 -31.902 1.00 51.56 104 TRP A C 1
ATOM 816 O O . TRP A 1 104 ? -42.385 6.935 -31.047 1.00 51.56 104 TRP A O 1
ATOM 826 N N . CYS A 1 105 ? -42.637 6.106 -33.125 1.00 51.53 105 CYS A N 1
ATOM 827 C CA . CYS A 1 105 ? -43.869 6.799 -33.495 1.00 51.53 105 CYS A CA 1
ATOM 828 C C . CYS A 1 105 ? -44.612 5.902 -34.494 1.00 51.53 105 CYS A C 1
ATOM 830 O O . CYS A 1 105 ? -43.981 5.314 -35.372 1.00 51.53 105 CYS A O 1
ATOM 832 N N . PHE A 1 106 ? -45.917 5.762 -34.254 1.00 54.69 106 PHE A N 1
ATOM 833 C CA . PHE A 1 106 ? -46.899 4.981 -35.012 1.00 54.69 106 PHE A CA 1
ATOM 834 C C . PHE A 1 106 ? -46.967 5.347 -36.498 1.00 54.69 106 PHE A C 1
ATOM 836 O O . PHE A 1 106 ? -46.760 6.540 -36.818 1.00 54.69 106 PHE A O 1
#

Secondary structure (DSSP, 8-state):
---HHHHHHHHHHHHHHHTT-HHHHHHHHHHHHHHHHHHHHHSTT--HHHHHHHHHHHHHHHSTT-HHHHHHHHHHHHHTT---PPPGGGSTTS----PPP-----

InterPro domains:
  IPR016159 Cullin repeat-like-containing domain superfamily [SSF74788] (2-78)

Foldseek 3Di:
DPCVVQVVLLVVLVVCVVVVNVVVVLVVLLVCLQVVLVVQVVDPPRDNVVVLVVSVCSCVPRNVVPVSNVVSSVVSSVVSVDDDDPPCPVVPPDDDDDDDDDDDDD

Organism: Brassica napus (NCBI:txid3708)